Protein AF-A0A7M3YHL5-F1 (afdb_monomer_lite)

pLDDT: mean 94.39, std 6.01, range [56.59, 98.0]

Sequence (68 aa):
YCTAATRLLTRKNLPFVEISFEKHPPELRDEVVQATMHRTVPVIFDVRGEDRIFIGGFDELSKYPLNE

Foldseek 3Di:
DQVLQVVVCVVVVHDDDDDDCVVDDVCVLVVLCVVPVANDPDFDWDPPDPDIHGQHHPVSVVVDPPPD

Structure (mmCIF, N/CA/C/O backbone):
data_AF-A0A7M3YHL5-F1
#
_entry.id   AF-A0A7M3YHL5-F1
#
loop_
_atom_site.group_PDB
_atom_site.id
_atom_site.type_symbol
_atom_site.label_atom_id
_atom_site.label_alt_id
_atom_site.label_comp_id
_atom_site.label_asym_id
_atom_site.label_entity_id
_atom_site.label_seq_id
_atom_site.pdbx_PDB_ins_code
_atom_site.Cartn_x
_atom_site.Cartn_y
_atom_site.Cartn_z
_atom_site.occupancy
_atom_site.B_iso_or_equiv
_atom_site.auth_seq_id
_atom_site.auth_comp_id
_atom_site.auth_asym_id
_atom_site.auth_atom_id
_atom_site.pdbx_PDB_model_num
ATOM 1 N N . TYR A 1 1 ? -1.597 9.931 -6.804 1.00 92.00 1 TYR A N 1
ATOM 2 C CA . TYR A 1 1 ? -2.435 9.243 -5.802 1.00 92.00 1 TYR A CA 1
ATOM 3 C C . TYR A 1 1 ? -1.652 8.666 -4.619 1.00 92.00 1 TYR A C 1
ATOM 5 O O . TYR A 1 1 ? -2.168 8.760 -3.514 1.00 92.00 1 TYR A O 1
ATOM 13 N N . CYS A 1 2 ? -0.404 8.188 -4.770 1.00 95.94 2 CYS A N 1
ATOM 14 C CA . CYS A 1 2 ? 0.416 7.724 -3.630 1.00 95.94 2 CYS A CA 1
ATOM 15 C C . CYS A 1 2 ? 0.553 8.779 -2.517 1.00 95.94 2 CYS A C 1
ATOM 17 O O . CYS A 1 2 ? 0.176 8.524 -1.382 1.00 95.94 2 CYS A O 1
ATOM 19 N N . THR A 1 3 ? 0.933 10.018 -2.858 1.00 97.38 3 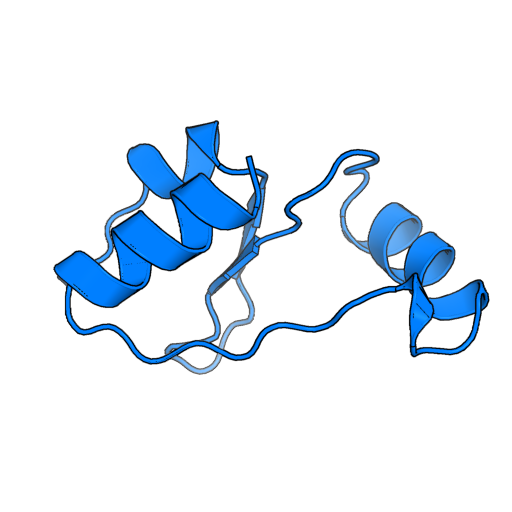THR A N 1
ATOM 20 C CA . THR A 1 3 ? 1.010 11.129 -1.887 1.00 97.38 3 THR A CA 1
ATOM 21 C C . THR A 1 3 ? -0.317 11.395 -1.167 1.00 97.38 3 THR A C 1
ATOM 23 O O . THR A 1 3 ? -0.317 11.802 -0.008 1.00 97.38 3 THR A O 1
ATOM 26 N N . ALA A 1 4 ? -1.457 11.186 -1.835 1.00 97.75 4 ALA A N 1
ATOM 27 C CA . ALA A 1 4 ? -2.772 11.360 -1.221 1.00 97.75 4 ALA A CA 1
ATOM 28 C C . ALA A 1 4 ? -3.070 10.239 -0.212 1.00 97.75 4 ALA A C 1
ATOM 30 O O . ALA A 1 4 ? -3.549 10.539 0.881 1.00 97.75 4 ALA A O 1
ATOM 31 N N . ALA A 1 5 ? -2.722 8.988 -0.541 1.00 98.00 5 ALA A N 1
ATOM 32 C CA . ALA A 1 5 ? -2.814 7.847 0.371 1.00 98.00 5 ALA A CA 1
ATOM 33 C C . ALA A 1 5 ? -1.942 8.060 1.614 1.00 98.00 5 ALA A C 1
ATOM 35 O O . ALA A 1 5 ? -2.453 8.020 2.731 1.00 98.00 5 ALA A O 1
ATOM 36 N N . THR A 1 6 ? -0.669 8.418 1.420 1.00 97.75 6 THR A N 1
ATOM 37 C CA . THR A 1 6 ? 0.264 8.742 2.506 1.00 97.75 6 THR A CA 1
ATOM 38 C C . THR A 1 6 ? -0.296 9.838 3.411 1.00 97.75 6 THR A C 1
ATOM 40 O O . THR A 1 6 ? -0.412 9.652 4.618 1.00 97.75 6 THR A O 1
ATOM 43 N N . ARG A 1 7 ? -0.755 10.961 2.837 1.00 98.00 7 ARG A N 1
ATOM 44 C CA . ARG A 1 7 ? -1.370 12.056 3.609 1.00 98.00 7 ARG A CA 1
ATOM 45 C C . ARG A 1 7 ? -2.612 11.610 4.380 1.00 98.00 7 ARG A C 1
ATOM 47 O O . ARG A 1 7 ? -2.810 12.068 5.502 1.00 98.00 7 ARG A O 1
ATOM 54 N N . LEU A 1 8 ? -3.466 10.769 3.794 1.00 97.31 8 LEU A N 1
ATOM 55 C CA . LEU A 1 8 ? -4.661 10.256 4.464 1.00 97.31 8 LEU A CA 1
ATOM 56 C C . LEU A 1 8 ? -4.290 9.421 5.695 1.00 97.31 8 LEU A C 1
ATOM 58 O O . LEU A 1 8 ? -4.827 9.681 6.771 1.00 97.31 8 LEU A O 1
ATOM 62 N N . LEU A 1 9 ? -3.359 8.477 5.543 1.00 96.69 9 LEU A N 1
ATOM 63 C CA . LEU A 1 9 ? -2.893 7.609 6.627 1.00 96.69 9 LEU A CA 1
ATOM 64 C C . LEU A 1 9 ? -2.182 8.411 7.723 1.00 96.69 9 LEU A C 1
ATOM 66 O O . LEU A 1 9 ? -2.514 8.261 8.897 1.00 96.69 9 LEU A O 1
ATOM 70 N N . THR A 1 10 ? -1.308 9.354 7.350 1.00 97.19 10 THR A N 1
ATOM 71 C CA . THR A 1 10 ? -0.653 10.265 8.301 1.00 97.19 10 THR A CA 1
ATOM 72 C C . THR A 1 10 ? -1.666 11.100 9.086 1.00 97.19 10 THR A C 1
ATOM 74 O O . THR A 1 10 ? -1.565 11.179 10.305 1.00 97.19 10 THR A O 1
ATOM 77 N N . ARG A 1 11 ? -2.677 11.699 8.434 1.00 96.75 11 ARG A N 1
ATOM 78 C CA . ARG A 1 11 ? -3.720 12.479 9.137 1.00 96.75 11 ARG A CA 1
ATOM 79 C C . ARG A 1 11 ? -4.540 11.635 10.112 1.00 96.75 11 ARG A C 1
ATOM 81 O O . ARG A 1 11 ? -5.016 12.165 11.108 1.00 96.75 11 ARG A O 1
ATOM 88 N N . LYS A 1 12 ? -4.728 10.350 9.808 1.00 94.62 12 LYS A N 1
ATOM 89 C CA . LYS A 1 12 ? -5.391 9.379 10.689 1.00 94.62 12 LYS A CA 1
ATOM 90 C C . LYS A 1 12 ? -4.462 8.812 11.769 1.00 94.62 12 LYS A C 1
ATOM 92 O O . LYS A 1 12 ? -4.919 8.012 12.574 1.00 94.62 12 LYS A O 1
ATOM 97 N N . ASN A 1 13 ? -3.194 9.229 11.797 1.00 95.56 13 ASN A N 1
ATOM 98 C CA . ASN A 1 13 ? -2.164 8.715 12.696 1.00 95.56 13 ASN A CA 1
ATOM 99 C C . ASN A 1 13 ? -1.993 7.185 12.604 1.00 95.56 13 ASN A C 1
ATOM 101 O O . ASN A 1 13 ? -1.743 6.518 13.606 1.00 95.56 13 ASN A O 1
ATOM 105 N N . LEU A 1 14 ? -2.157 6.628 11.398 1.00 94.69 14 LEU A N 1
ATOM 106 C CA . LEU A 1 14 ? -1.990 5.199 11.140 1.00 94.69 14 LEU A CA 1
ATOM 107 C C . LEU A 1 14 ? -0.563 4.901 10.669 1.00 94.69 14 LEU A C 1
ATOM 109 O O . LEU A 1 14 ? -0.062 5.609 9.787 1.00 94.69 14 LEU A O 1
ATOM 113 N N . PRO A 1 15 ? 0.090 3.857 11.209 1.00 94.62 15 PRO A N 1
ATOM 114 C CA . PRO A 1 15 ? 1.389 3.423 10.722 1.00 94.62 15 PRO A CA 1
ATOM 115 C C . PRO A 1 15 ? 1.250 2.803 9.329 1.00 94.62 15 PRO A C 1
ATOM 117 O O . PRO A 1 15 ? 0.282 2.102 9.037 1.00 94.62 15 PRO A O 1
ATOM 120 N N . PHE A 1 16 ? 2.235 3.041 8.471 1.00 96.69 16 PHE A N 1
ATOM 121 C CA . PHE A 1 16 ? 2.328 2.417 7.156 1.00 96.69 16 PHE A CA 1
ATOM 122 C C . PHE A 1 16 ? 3.794 2.292 6.739 1.00 96.69 16 PHE A C 1
ATOM 124 O O . PHE A 1 16 ? 4.661 3.011 7.239 1.00 96.69 16 PHE A O 1
ATOM 131 N N . VAL A 1 17 ? 4.055 1.388 5.799 1.00 96.69 17 VAL A N 1
ATOM 132 C CA . VAL A 1 17 ? 5.350 1.245 5.129 1.00 96.69 17 VAL A CA 1
ATOM 133 C C . VAL A 1 17 ? 5.145 1.552 3.653 1.00 96.69 17 VAL A C 1
ATOM 135 O O . VAL A 1 17 ? 4.211 1.045 3.036 1.00 96.69 17 VAL A O 1
ATOM 138 N N . GLU A 1 18 ? 6.009 2.391 3.087 1.00 95.88 18 GLU A N 1
ATOM 139 C CA . GLU A 1 18 ? 5.994 2.703 1.660 1.00 95.88 18 GLU A CA 1
ATOM 140 C C . GLU A 1 18 ? 7.059 1.879 0.932 1.00 95.88 18 GLU A C 1
ATOM 142 O O . GLU A 1 18 ? 8.243 1.936 1.266 1.00 95.88 18 GLU A O 1
ATOM 147 N N . ILE A 1 19 ? 6.633 1.127 -0.082 1.00 95.19 19 ILE A N 1
ATOM 148 C CA . ILE A 1 19 ? 7.511 0.336 -0.946 1.00 95.19 19 ILE A CA 1
ATOM 149 C C . ILE A 1 19 ? 7.468 0.959 -2.341 1.00 95.19 19 ILE A C 1
ATOM 151 O O . ILE A 1 19 ? 6.438 0.939 -3.012 1.00 95.19 19 ILE A O 1
ATOM 155 N N . SER A 1 20 ? 8.592 1.528 -2.781 1.00 93.69 20 SER A N 1
ATOM 156 C CA . SER A 1 20 ? 8.734 2.036 -4.149 1.00 93.69 20 SER A CA 1
ATOM 157 C C . SER A 1 20 ? 9.261 0.939 -5.065 1.00 93.69 20 SER A C 1
ATOM 159 O O . SER A 1 20 ? 10.372 0.452 -4.850 1.00 93.69 20 SER A O 1
ATOM 161 N N . PHE A 1 21 ? 8.514 0.601 -6.118 1.00 93.00 21 PHE A N 1
ATOM 162 C CA . PHE A 1 21 ? 8.962 -0.358 -7.134 1.00 93.00 21 PHE A CA 1
ATOM 163 C C . PHE A 1 21 ? 10.241 0.080 -7.859 1.00 93.00 21 PHE A C 1
ATOM 165 O O . PHE A 1 21 ? 10.987 -0.769 -8.316 1.00 93.00 21 PHE A O 1
ATOM 172 N N . GLU A 1 22 ? 10.549 1.379 -7.912 1.00 92.19 22 GLU A N 1
ATOM 173 C CA . GLU A 1 22 ? 11.784 1.879 -8.542 1.00 92.19 22 GLU A CA 1
ATOM 174 C C . GLU A 1 22 ? 13.049 1.520 -7.750 1.00 92.19 22 GLU A C 1
ATOM 176 O O . GLU A 1 22 ? 14.147 1.503 -8.297 1.00 92.19 22 GLU A O 1
ATOM 181 N N . LYS A 1 23 ? 12.905 1.265 -6.444 1.00 94.75 23 LYS A N 1
ATOM 182 C CA . LYS A 1 23 ? 14.014 0.937 -5.534 1.00 94.75 23 LYS A CA 1
ATOM 183 C C . LYS A 1 23 ? 14.146 -0.563 -5.270 1.00 94.75 23 LYS A C 1
ATOM 185 O O . LYS A 1 23 ? 14.969 -0.960 -4.451 1.00 94.75 23 LYS A O 1
ATOM 190 N N . HIS A 1 24 ? 13.310 -1.369 -5.914 1.00 92.81 24 HIS A N 1
ATOM 191 C CA . HIS A 1 24 ? 13.219 -2.810 -5.719 1.00 92.81 24 HIS A CA 1
ATOM 192 C C . HIS A 1 24 ? 13.422 -3.530 -7.057 1.00 92.81 24 HIS A C 1
ATOM 194 O O . HIS A 1 24 ? 13.392 -2.882 -8.106 1.00 92.81 24 HIS A O 1
ATOM 200 N N . PRO A 1 25 ? 13.661 -4.854 -7.036 1.00 94.50 25 PRO A N 1
ATOM 201 C CA . PRO A 1 25 ? 13.777 -5.633 -8.260 1.00 94.50 25 PRO A CA 1
ATOM 202 C C . PRO A 1 25 ? 12.549 -5.431 -9.170 1.00 94.50 25 PRO A C 1
ATOM 204 O O . PRO A 1 25 ? 11.425 -5.383 -8.652 1.00 94.50 25 PRO A O 1
ATOM 207 N N . PRO A 1 26 ? 12.730 -5.285 -10.498 1.00 88.06 26 PRO A N 1
ATOM 208 C CA . PRO A 1 26 ? 11.634 -5.033 -11.439 1.00 88.06 26 PRO A CA 1
ATOM 209 C C . PRO A 1 26 ? 10.487 -6.047 -11.344 1.00 88.06 26 PRO A C 1
ATOM 211 O O . PRO A 1 26 ? 9.325 -5.691 -11.548 1.00 88.06 26 PRO A O 1
ATOM 214 N N . GLU A 1 27 ? 10.809 -7.287 -10.983 1.00 95.31 27 GLU A N 1
ATOM 215 C CA . GLU A 1 27 ? 9.887 -8.417 -10.878 1.00 95.31 27 GLU A CA 1
ATOM 216 C C . GLU A 1 27 ? 8.825 -8.199 -9.795 1.00 95.31 27 GLU A C 1
ATOM 218 O O . GLU A 1 27 ? 7.694 -8.655 -9.947 1.00 95.31 27 GLU A O 1
ATOM 223 N N . LEU A 1 28 ? 9.135 -7.423 -8.747 1.00 94.75 28 LEU A N 1
ATOM 224 C CA . LEU A 1 28 ? 8.195 -7.137 -7.661 1.00 94.75 28 LEU A CA 1
ATOM 225 C C . LEU A 1 28 ? 6.907 -6.488 -8.185 1.00 94.75 28 LEU A C 1
ATOM 227 O O . LEU A 1 28 ? 5.815 -6.761 -7.686 1.00 94.75 28 LEU A O 1
ATOM 231 N N . ARG A 1 29 ? 7.016 -5.627 -9.206 1.00 94.56 29 ARG A N 1
ATOM 232 C CA . ARG A 1 29 ? 5.841 -5.003 -9.824 1.00 94.56 29 ARG A CA 1
ATOM 233 C C . ARG A 1 29 ? 4.947 -6.059 -10.466 1.00 94.56 29 ARG A C 1
ATOM 235 O O . ARG A 1 29 ? 3.730 -6.005 -10.295 1.00 94.56 29 ARG A O 1
ATOM 242 N N . ASP A 1 30 ? 5.542 -6.988 -11.202 1.00 95.00 30 ASP A N 1
ATOM 243 C CA . ASP A 1 30 ? 4.813 -8.025 -11.925 1.00 95.00 30 ASP A CA 1
ATOM 244 C C . ASP A 1 30 ? 4.180 -9.032 -10.963 1.00 95.00 30 ASP A C 1
ATOM 246 O O . ASP A 1 30 ? 3.011 -9.371 -11.135 1.00 95.00 30 ASP A O 1
ATOM 250 N N . GLU A 1 31 ? 4.886 -9.423 -9.901 1.00 96.06 31 GLU A N 1
ATOM 251 C CA . GLU A 1 31 ? 4.348 -10.262 -8.824 1.00 96.06 31 GLU A CA 1
ATOM 252 C C . GLU A 1 31 ? 3.117 -9.621 -8.171 1.00 96.06 31 GLU A C 1
ATOM 254 O O . GLU A 1 31 ? 2.079 -10.266 -8.007 1.00 96.06 31 GLU A O 1
ATOM 259 N N . VAL A 1 32 ? 3.187 -8.321 -7.861 1.00 95.69 32 VAL A N 1
ATOM 260 C CA . VAL A 1 32 ? 2.055 -7.587 -7.281 1.00 95.69 32 VAL A CA 1
ATOM 261 C C . VAL A 1 32 ? 0.882 -7.508 -8.259 1.00 95.69 32 VAL A C 1
ATOM 263 O O . VAL A 1 32 ? -0.264 -7.721 -7.853 1.00 95.69 32 VAL A O 1
ATOM 266 N N . VAL A 1 33 ? 1.130 -7.241 -9.546 1.00 96.12 33 VAL A N 1
ATOM 267 C CA . VAL A 1 33 ? 0.070 -7.237 -10.568 1.00 96.12 33 VAL A CA 1
ATOM 268 C C . VAL A 1 33 ? -0.566 -8.619 -10.702 1.00 96.12 33 VAL A C 1
ATOM 270 O O . VAL A 1 33 ? -1.785 -8.703 -10.811 1.00 96.12 33 VAL A O 1
ATOM 273 N N . GLN A 1 34 ? 0.218 -9.696 -10.683 1.00 97.06 34 GLN A N 1
ATOM 274 C CA . GLN A 1 34 ? -0.303 -11.061 -10.778 1.00 97.06 34 GLN A CA 1
ATOM 275 C C . GLN A 1 34 ? -1.147 -11.440 -9.557 1.00 97.06 34 GLN A C 1
ATOM 277 O O . GLN A 1 34 ? -2.213 -12.029 -9.716 1.00 97.06 34 GLN A O 1
ATOM 282 N N . ALA A 1 35 ? -0.712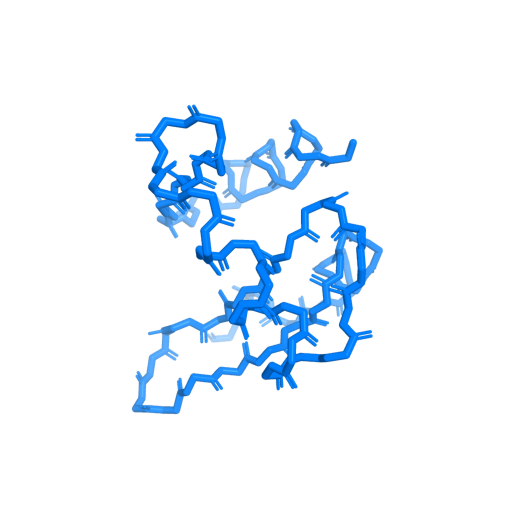 -11.062 -8.353 1.00 95.50 35 ALA A N 1
ATOM 283 C CA . ALA A 1 35 ? -1.421 -11.377 -7.116 1.00 95.50 35 ALA A CA 1
ATOM 284 C C . ALA A 1 35 ? -2.723 -10.576 -6.937 1.00 95.50 35 ALA A C 1
ATOM 286 O O . ALA A 1 35 ? -3.676 -11.069 -6.340 1.00 95.50 35 ALA A O 1
ATOM 287 N N . THR A 1 36 ? -2.769 -9.335 -7.431 1.00 96.31 36 THR A N 1
ATOM 288 C CA . THR A 1 36 ? -3.881 -8.400 -7.160 1.00 96.31 36 THR A CA 1
ATOM 289 C C . THR A 1 36 ? -4.758 -8.103 -8.370 1.00 96.31 36 THR A C 1
ATOM 291 O O . THR A 1 36 ? -5.829 -7.517 -8.228 1.00 96.31 36 THR A O 1
ATOM 294 N N . MET A 1 37 ? -4.283 -8.429 -9.575 1.00 96.44 37 MET A N 1
ATOM 295 C CA . MET A 1 37 ? -4.818 -7.955 -10.857 1.00 96.44 37 MET A CA 1
ATOM 296 C C . MET A 1 37 ? -4.872 -6.419 -10.990 1.00 96.44 37 MET A C 1
ATOM 298 O O . MET A 1 37 ? -5.446 -5.894 -11.948 1.00 96.44 37 MET A O 1
ATOM 302 N N . HIS A 1 38 ? -4.230 -5.680 -10.081 1.00 96.38 38 HIS A N 1
ATOM 303 C CA . HIS A 1 38 ? -4.257 -4.225 -10.021 1.00 96.38 38 HIS A CA 1
ATOM 304 C C . HIS A 1 38 ? -2.983 -3.633 -10.631 1.00 96.38 38 HIS A C 1
ATOM 306 O O . HIS A 1 38 ? -1.870 -3.897 -10.186 1.00 96.38 38 HIS A O 1
ATOM 312 N N . ARG A 1 39 ? -3.137 -2.830 -11.690 1.00 94.69 39 ARG A N 1
ATOM 313 C CA . ARG A 1 39 ? -2.013 -2.391 -12.549 1.00 94.69 39 ARG A CA 1
ATOM 314 C C . ARG A 1 39 ? -1.494 -0.982 -12.255 1.00 94.69 39 ARG A C 1
ATOM 316 O O . ARG A 1 39 ? -0.448 -0.584 -12.783 1.00 94.69 39 ARG A O 1
ATOM 323 N N . THR A 1 40 ? -2.226 -0.229 -11.443 1.00 94.50 40 THR A N 1
ATOM 324 C CA . THR A 1 40 ? -1.967 1.177 -11.112 1.00 94.50 40 THR A CA 1
ATOM 325 C C . THR A 1 40 ? -1.393 1.338 -9.709 1.00 94.50 40 THR A C 1
ATOM 327 O O . THR A 1 40 ? -1.514 0.453 -8.876 1.00 94.50 40 THR A O 1
ATOM 330 N N . VAL A 1 41 ? -0.751 2.477 -9.444 1.00 95.69 41 VAL A N 1
ATOM 331 C CA . VAL A 1 41 ? -0.288 2.842 -8.096 1.00 95.69 41 VAL A CA 1
ATOM 332 C C . VAL A 1 41 ? -1.172 3.945 -7.499 1.00 95.69 41 VAL A C 1
ATOM 334 O O . VAL A 1 41 ? -1.640 4.817 -8.242 1.00 95.69 41 VAL A O 1
ATOM 337 N N . PRO A 1 42 ? -1.357 3.987 -6.167 1.00 97.62 42 PRO A N 1
ATOM 338 C CA . PRO A 1 42 ? -0.805 3.066 -5.164 1.00 97.62 42 PRO A CA 1
ATOM 339 C C . PRO A 1 42 ? -1.496 1.694 -5.177 1.00 97.62 42 PRO A C 1
ATOM 341 O O . PRO A 1 42 ? -2.665 1.617 -5.526 1.00 97.62 42 PRO A O 1
ATOM 344 N N . VAL A 1 43 ? -0.777 0.645 -4.769 1.00 97.94 43 VAL A N 1
ATOM 345 C CA . VAL A 1 43 ? -1.349 -0.670 -4.431 1.00 97.94 43 VAL A CA 1
ATOM 346 C C . VAL A 1 43 ? -1.342 -0.767 -2.913 1.00 97.94 43 VAL A C 1
ATOM 348 O O . VAL A 1 43 ? -0.281 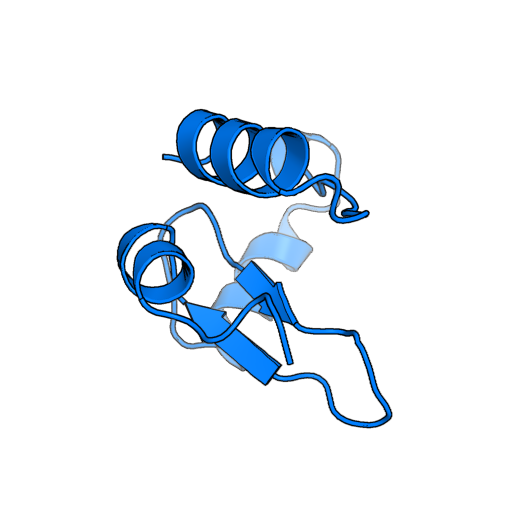-0.651 -2.300 1.00 97.94 43 VAL A O 1
ATOM 351 N N . ILE A 1 44 ? -2.513 -0.902 -2.302 1.00 97.94 44 ILE A N 1
ATOM 352 C CA . ILE A 1 44 ? -2.676 -0.751 -0.858 1.00 97.94 44 ILE A CA 1
ATOM 353 C C . ILE A 1 44 ? -3.143 -2.071 -0.259 1.00 97.94 44 ILE A C 1
ATOM 355 O O . ILE A 1 44 ? -4.119 -2.665 -0.717 1.00 97.94 44 ILE A O 1
ATOM 359 N N . PHE A 1 45 ? -2.447 -2.496 0.791 1.00 97.19 45 PHE A N 1
ATOM 360 C CA . PHE A 1 45 ? -2.797 -3.658 1.594 1.00 97.19 45 PHE A CA 1
ATOM 361 C C . PHE A 1 45 ? -3.048 -3.231 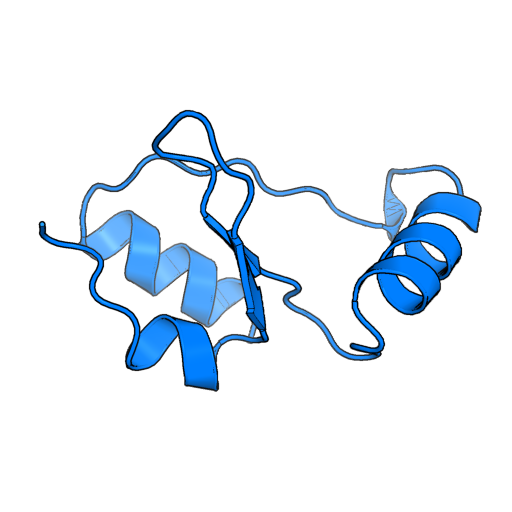3.036 1.00 97.19 45 PHE A C 1
ATOM 363 O O . PHE A 1 45 ? -2.273 -2.451 3.592 1.00 97.19 45 PHE A O 1
ATOM 370 N N . ASP A 1 46 ? -4.106 -3.766 3.640 1.00 96.12 46 ASP A N 1
ATOM 371 C CA . ASP A 1 46 ? -4.255 -3.769 5.087 1.00 96.12 46 ASP A CA 1
ATOM 372 C C . ASP A 1 46 ? -3.550 -4.999 5.652 1.00 96.12 46 ASP A C 1
ATOM 374 O O . ASP A 1 46 ? -3.785 -6.133 5.226 1.00 96.12 46 ASP A O 1
ATOM 378 N N . VAL A 1 47 ? -2.662 -4.754 6.606 1.00 94.81 47 VAL A N 1
ATOM 379 C CA . VAL A 1 47 ? -1.884 -5.784 7.300 1.00 94.81 47 VAL A CA 1
ATOM 380 C C . VAL A 1 47 ? -2.128 -5.752 8.811 1.00 94.81 47 VAL A C 1
ATOM 382 O O . VAL A 1 47 ? -1.403 -6.388 9.574 1.00 94.81 47 VAL A O 1
ATOM 385 N N . ARG A 1 48 ? -3.134 -4.989 9.261 1.00 90.31 48 ARG A N 1
ATOM 386 C CA . ARG A 1 48 ? -3.568 -4.910 10.658 1.00 90.31 48 ARG A CA 1
ATOM 387 C C . ARG A 1 48 ? -4.399 -6.154 10.977 1.00 90.31 48 ARG A C 1
ATOM 389 O O . ARG A 1 48 ? -5.617 -6.144 10.870 1.00 90.31 48 ARG A O 1
ATOM 396 N N . GLY A 1 49 ? -3.727 -7.245 11.319 1.00 87.19 49 GLY A N 1
ATOM 397 C CA . GLY A 1 49 ? -4.366 -8.518 11.646 1.00 87.19 49 GLY A CA 1
ATOM 398 C C . GLY A 1 49 ? -3.615 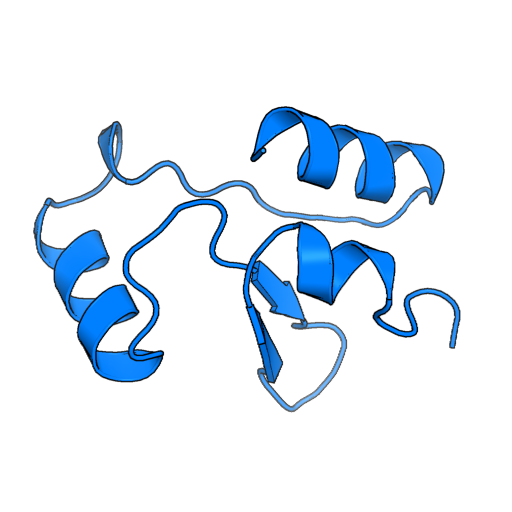-9.710 11.068 1.00 87.19 49 GLY A C 1
ATOM 399 O O . GLY A 1 49 ? -2.504 -9.572 10.543 1.00 87.19 49 GLY A O 1
ATOM 400 N N . GLU A 1 50 ? -4.242 -10.877 11.182 1.00 90.25 50 GLU A N 1
ATOM 401 C CA . GLU A 1 50 ? -3.714 -12.139 10.654 1.00 90.25 50 GLU A CA 1
ATOM 402 C C . GLU A 1 50 ? -3.787 -12.167 9.123 1.00 90.25 50 GLU A C 1
ATOM 404 O O . GLU A 1 50 ? -2.818 -12.526 8.450 1.00 90.25 50 GLU A O 1
ATOM 409 N N . ASP A 1 51 ? -4.903 -11.694 8.566 1.00 91.94 51 ASP A N 1
ATOM 410 C CA . ASP A 1 51 ? -5.109 -11.668 7.126 1.00 91.94 51 ASP A CA 1
ATOM 411 C C . ASP A 1 51 ? -4.413 -10.476 6.460 1.00 91.94 51 ASP A C 1
ATOM 413 O O . ASP A 1 51 ? -4.202 -9.401 7.033 1.00 91.94 51 ASP A O 1
ATOM 417 N N . ARG A 1 52 ? -4.044 -10.681 5.196 1.00 93.06 52 ARG A N 1
ATOM 418 C CA . ARG A 1 52 ? -3.527 -9.637 4.310 1.00 93.06 52 ARG A CA 1
ATOM 419 C C . ARG A 1 52 ? -4.636 -9.267 3.342 1.00 93.06 52 ARG A C 1
ATOM 421 O O . ARG A 1 52 ? -4.943 -10.028 2.428 1.00 93.06 52 ARG A O 1
ATOM 428 N N . ILE A 1 53 ? -5.246 -8.106 3.553 1.00 95.94 53 ILE A N 1
ATOM 429 C CA . ILE A 1 53 ? -6.387 -7.659 2.754 1.00 95.94 53 ILE A CA 1
ATOM 430 C C . ILE A 1 53 ? -5.871 -6.734 1.662 1.00 95.94 53 ILE A C 1
ATOM 432 O O . ILE A 1 53 ? -5.301 -5.682 1.944 1.00 95.94 53 ILE A O 1
ATOM 436 N N . PHE A 1 54 ? -6.088 -7.104 0.404 1.00 97.25 54 PHE A N 1
ATOM 437 C CA . PHE A 1 54 ? -5.855 -6.193 -0.709 1.00 97.25 54 PHE A CA 1
ATOM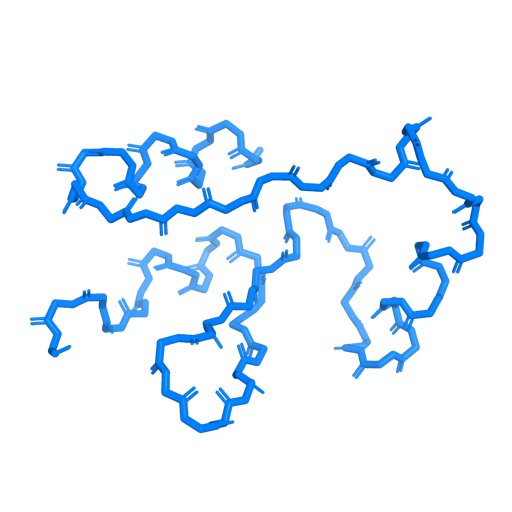 438 C C . PHE A 1 54 ? -6.999 -5.170 -0.787 1.00 97.25 54 PHE A C 1
ATOM 440 O O . PHE A 1 54 ? -8.141 -5.539 -1.047 1.00 97.25 54 PHE A O 1
ATOM 447 N N . ILE A 1 55 ? -6.694 -3.891 -0.548 1.00 97.44 55 ILE A N 1
ATOM 448 C CA . ILE A 1 55 ? -7.687 -2.805 -0.542 1.00 97.44 55 ILE A CA 1
ATOM 449 C C . ILE A 1 55 ? -7.946 -2.287 -1.961 1.00 97.44 55 ILE A C 1
ATOM 451 O O . ILE A 1 55 ? -9.085 -1.980 -2.298 1.00 97.44 55 ILE A O 1
ATOM 455 N N . GLY A 1 56 ? -6.904 -2.165 -2.787 1.00 97.62 56 GLY A N 1
ATOM 456 C CA . GLY A 1 56 ? -6.988 -1.489 -4.084 1.00 97.62 56 GLY A CA 1
ATOM 457 C C . GLY A 1 56 ? -6.074 -0.273 -4.169 1.00 97.62 56 GLY A C 1
ATOM 458 O O . GLY A 1 56 ? -4.944 -0.292 -3.673 1.00 97.62 56 GLY A O 1
ATOM 459 N N . GLY A 1 57 ? -6.572 0.778 -4.816 1.00 97.75 57 GLY A N 1
ATOM 460 C CA . GLY A 1 57 ? -5.916 2.068 -4.935 1.00 97.75 57 GLY A CA 1
ATOM 461 C C . GLY A 1 57 ? -6.392 3.074 -3.892 1.00 97.75 57 GLY A C 1
ATOM 462 O O . GLY A 1 57 ? -6.999 2.748 -2.871 1.00 97.75 57 GLY A O 1
ATOM 463 N N . PHE A 1 58 ? -6.087 4.350 -4.139 1.00 97.75 58 PHE A N 1
ATOM 464 C CA . PHE A 1 58 ? -6.461 5.424 -3.217 1.00 97.75 58 PHE A CA 1
ATOM 465 C C . PHE A 1 58 ? -7.980 5.580 -3.071 1.00 97.75 58 PHE A C 1
ATOM 467 O O . PHE A 1 58 ? -8.452 5.877 -1.974 1.00 97.75 58 PHE A O 1
ATOM 474 N N . ASP A 1 59 ? -8.734 5.390 -4.153 1.00 97.38 59 ASP A N 1
ATOM 475 C CA . ASP A 1 59 ? -10.184 5.577 -4.135 1.00 97.38 59 ASP A CA 1
ATOM 476 C C . ASP A 1 59 ? -10.857 4.537 -3.233 1.00 97.38 59 ASP A C 1
ATOM 478 O O . ASP A 1 59 ? -11.753 4.884 -2.459 1.00 97.38 59 ASP A O 1
ATOM 482 N N . GLU A 1 60 ? -10.372 3.295 -3.249 1.00 97.75 60 GLU A N 1
ATOM 483 C CA . GLU A 1 60 ? -10.808 2.239 -2.338 1.00 97.75 60 GLU A CA 1
ATOM 484 C C . GLU A 1 60 ? -10.367 2.530 -0.899 1.00 97.75 60 GLU A C 1
ATOM 486 O O . GLU A 1 60 ? -11.203 2.512 0.005 1.00 97.75 60 GLU A O 1
ATOM 491 N N . LEU A 1 61 ? -9.099 2.911 -0.679 1.00 97.44 61 LEU A N 1
ATOM 492 C CA . LEU A 1 61 ? -8.608 3.292 0.654 1.00 97.44 61 LEU A CA 1
ATOM 493 C C . LEU A 1 61 ? -9.450 4.413 1.277 1.00 97.44 61 LEU A C 1
ATOM 495 O O . LEU A 1 61 ? -9.714 4.395 2.477 1.00 97.44 61 LEU A O 1
ATOM 499 N N . SER A 1 62 ? -9.885 5.390 0.478 1.00 96.38 62 SER A N 1
ATOM 500 C CA . SER A 1 62 ? -10.666 6.532 0.966 1.00 96.38 62 SER A CA 1
ATOM 501 C C . SER A 1 62 ? -12.031 6.144 1.550 1.00 96.38 62 SER A C 1
ATOM 503 O O . SER A 1 62 ? -12.588 6.902 2.345 1.00 96.38 62 SER A O 1
ATOM 505 N N . LYS A 1 63 ? -12.545 4.964 1.183 1.00 96.62 63 LYS A N 1
ATOM 506 C CA . LYS A 1 63 ? -13.834 4.407 1.620 1.00 96.62 63 LYS A CA 1
ATOM 507 C C . LYS A 1 63 ? -13.672 3.256 2.618 1.00 96.62 63 LYS A C 1
ATOM 509 O O . LYS A 1 63 ? -14.665 2.796 3.172 1.00 96.62 63 LYS A O 1
ATOM 514 N N . TYR A 1 64 ? -12.447 2.780 2.826 1.00 96.38 64 TYR A N 1
ATOM 515 C CA . TYR A 1 64 ? -12.151 1.612 3.644 1.00 96.38 64 TYR A CA 1
ATOM 516 C C . TYR A 1 64 ? -12.253 1.934 5.154 1.00 96.38 64 TYR A C 1
ATOM 518 O O . TYR A 1 64 ? -11.820 3.015 5.578 1.00 96.38 64 TYR A O 1
ATOM 526 N N . PRO A 1 65 ? -12.808 1.033 5.992 1.00 92.62 65 PRO A N 1
ATOM 527 C CA . PRO A 1 65 ? -12.925 1.245 7.434 1.00 92.62 65 PRO A CA 1
ATOM 528 C C . PRO A 1 65 ? -11.549 1.188 8.116 1.00 92.62 65 PRO A C 1
ATOM 530 O O . PRO A 1 65 ? -10.996 0.143 8.443 1.00 92.62 65 PRO A O 1
ATOM 533 N N . LEU A 1 66 ? -10.964 2.367 8.320 1.00 86.38 66 LEU A N 1
ATOM 534 C CA . LEU A 1 66 ? -9.629 2.524 8.903 1.00 86.38 66 LEU A CA 1
ATOM 535 C C . LEU A 1 66 ? -9.625 2.725 10.430 1.00 86.38 66 LEU A C 1
ATOM 537 O O . LEU A 1 66 ? -8.547 2.746 11.015 1.00 86.38 66 LEU A O 1
ATOM 541 N N . ASN A 1 67 ? -10.789 2.892 11.061 1.00 71.19 67 ASN A N 1
ATOM 542 C CA . ASN A 1 67 ? -10.928 3.313 12.462 1.00 71.19 67 ASN A CA 1
ATOM 543 C C . ASN A 1 67 ? -11.574 2.250 13.380 1.00 71.19 67 ASN A C 1
ATOM 545 O O . ASN A 1 67 ? -12.017 2.610 14.469 1.00 71.19 67 ASN A O 1
ATOM 549 N N . GLU A 1 68 ? -11.678 0.999 12.936 1.00 56.59 68 GLU A N 1
ATOM 550 C CA . GLU A 1 68 ? -12.180 -0.115 13.759 1.00 56.59 68 GLU A CA 1
ATOM 551 C C . GLU A 1 68 ? -11.027 -0.885 14.407 1.00 56.59 68 GLU A C 1
ATOM 553 O O . GLU A 1 68 ? -9.983 -1.052 13.730 1.00 56.59 68 GLU A O 1
#

Radius of gyration: 12.11 Å; chains: 1; bounding box: 28×25×26 Å

Secondary structure (DSSP, 8-state):
-HHHHHHHHHHTT-------GGGS-THHHHHHHHHH---SS--EEE-SSSS-EEEESHHHHTTS----